Protein AF-A0A368G2D5-F1 (afdb_monomer_lite)

Secondary structure (DSSP, 8-state):
----S-SSPPEEEEEETTEEP-TTTSSSEEE--SSSTTPEEEES--GGG-EEEEEEEE-SS-EEEPPPEEE---TT---SEEEE---HHHHHTTTTT-

Structure (mmCIF, N/CA/C/O backbone):
data_AF-A0A368G2D5-F1
#
_entry.id   AF-A0A368G2D5-F1
#
loop_
_atom_site.group_PDB
_atom_site.id
_atom_site.type_symbol
_atom_site.label_atom_id
_atom_site.label_alt_id
_atom_site.label_comp_id
_atom_site.label_asym_id
_atom_site.label_entity_id
_atom_site.label_seq_id
_atom_site.pdbx_PDB_ins_code
_atom_site.Cartn_x
_atom_site.Cartn_y
_atom_site.Cartn_z
_atom_site.occupancy
_atom_site.B_iso_or_equiv
_atom_site.auth_seq_id
_atom_site.auth_comp_id
_atom_site.auth_asym_id
_atom_site.auth_atom_id
_atom_site.pdbx_PDB_model_num
ATOM 1 N N . MET A 1 1 ? 24.894 16.394 -14.086 1.00 38.00 1 MET A N 1
ATOM 2 C CA . MET A 1 1 ? 23.712 16.287 -13.202 1.00 38.00 1 MET A CA 1
ATOM 3 C C . MET A 1 1 ? 22.932 15.063 -13.633 1.00 38.00 1 MET A C 1
ATOM 5 O O . MET A 1 1 ? 22.469 15.055 -14.762 1.00 38.00 1 MET A O 1
ATOM 9 N N . ILE A 1 2 ? 22.816 14.036 -12.794 1.00 35.06 2 ILE A N 1
ATOM 10 C CA . ILE A 1 2 ? 21.894 12.925 -13.060 1.00 35.06 2 ILE A CA 1
ATOM 11 C C . ILE A 1 2 ? 21.002 12.813 -11.836 1.00 35.06 2 ILE A C 1
ATOM 13 O O . ILE A 1 2 ? 21.425 12.422 -10.753 1.00 35.06 2 ILE A O 1
ATOM 17 N N . HIS A 1 3 ? 19.769 13.255 -12.015 1.00 43.56 3 HIS A N 1
ATOM 18 C CA . HIS A 1 3 ? 18.713 13.127 -11.034 1.00 43.56 3 HIS A CA 1
ATOM 19 C C . HIS A 1 3 ? 18.164 11.711 -11.150 1.00 43.56 3 HIS A C 1
ATOM 21 O O . HIS A 1 3 ? 17.254 11.473 -11.937 1.00 43.56 3 HIS A O 1
ATOM 27 N N . VAL A 1 4 ? 18.722 10.752 -10.408 1.00 40.19 4 VAL A N 1
ATOM 28 C CA . VAL A 1 4 ? 18.160 9.392 -10.355 1.00 40.19 4 VAL A CA 1
ATOM 29 C C . VAL A 1 4 ? 16.923 9.413 -9.451 1.00 40.19 4 VAL A C 1
ATOM 31 O O . VAL A 1 4 ? 16.894 8.883 -8.344 1.00 40.19 4 VAL A O 1
ATOM 34 N N . ARG A 1 5 ? 15.871 10.090 -9.913 1.00 54.25 5 ARG A N 1
ATOM 35 C CA . ARG A 1 5 ? 14.500 9.772 -9.521 1.00 54.25 5 ARG A CA 1
ATOM 36 C C . ARG A 1 5 ? 14.031 8.784 -10.569 1.00 54.25 5 ARG A C 1
ATOM 38 O O . ARG A 1 5 ? 13.784 9.228 -11.680 1.00 54.25 5 ARG A O 1
ATOM 45 N N . GLY A 1 6 ? 13.998 7.493 -10.215 1.00 46.94 6 GLY A N 1
ATOM 46 C CA . GLY A 1 6 ? 13.700 6.368 -11.110 1.00 46.94 6 GLY A CA 1
ATOM 47 C C . GLY A 1 6 ? 12.854 6.780 -12.310 1.00 46.94 6 GLY A C 1
ATOM 48 O O . GLY A 1 6 ? 11.706 7.191 -12.141 1.00 46.94 6 GLY A O 1
ATOM 49 N N . ASP A 1 7 ? 13.478 6.752 -13.482 1.00 47.59 7 ASP A N 1
ATOM 50 C CA . ASP A 1 7 ? 12.865 7.077 -14.760 1.00 47.59 7 ASP A CA 1
ATOM 51 C C . ASP A 1 7 ? 12.562 5.744 -15.453 1.00 47.59 7 ASP A C 1
ATOM 53 O O . ASP A 1 7 ? 13.500 4.991 -15.726 1.00 47.59 7 ASP A O 1
ATOM 57 N N . PRO A 1 8 ? 11.286 5.371 -15.649 1.00 61.59 8 PRO A N 1
ATOM 58 C CA . PRO A 1 8 ? 10.067 6.140 -15.393 1.00 61.59 8 PRO A CA 1
ATOM 59 C C . PRO A 1 8 ? 9.605 6.108 -13.929 1.00 61.59 8 PRO A C 1
ATOM 61 O O . PRO A 1 8 ? 9.794 5.116 -13.216 1.00 61.59 8 PRO A O 1
ATOM 64 N N . ARG A 1 9 ? 8.921 7.189 -13.506 1.00 64.81 9 ARG A N 1
ATOM 65 C CA . ARG A 1 9 ? 8.357 7.322 -12.150 1.00 64.81 9 ARG A CA 1
ATOM 66 C C . ARG A 1 9 ? 7.513 6.089 -11.807 1.00 64.81 9 ARG A C 1
ATOM 68 O O . ARG A 1 9 ? 6.568 5.792 -12.545 1.00 64.81 9 ARG A O 1
ATOM 75 N N . PRO A 1 10 ? 7.798 5.392 -10.694 1.00 68.81 10 PRO A N 1
ATOM 76 C CA . PRO A 1 10 ? 7.056 4.196 -10.346 1.00 68.81 10 PRO A CA 1
ATOM 77 C C . PRO A 1 10 ? 5.615 4.544 -9.976 1.00 68.81 10 PRO A C 1
ATOM 79 O O . PRO A 1 10 ? 5.343 5.527 -9.281 1.00 68.81 10 PRO A O 1
ATOM 82 N N . LYS A 1 11 ? 4.686 3.698 -10.410 1.00 78.06 11 LYS A N 1
ATOM 83 C CA . LYS A 1 11 ? 3.327 3.667 -9.876 1.00 78.06 11 LYS A CA 1
ATOM 84 C C . LYS A 1 11 ? 3.368 2.949 -8.531 1.00 78.06 11 LYS A C 1
ATOM 86 O O . LYS A 1 11 ? 3.937 1.863 -8.439 1.00 78.06 11 LYS A O 1
ATOM 91 N N . VAL A 1 12 ? 2.771 3.561 -7.514 1.00 82.38 12 VAL A N 1
ATOM 92 C CA . VAL A 1 12 ? 2.662 2.992 -6.167 1.00 82.38 12 VAL A CA 1
ATOM 93 C C . VAL A 1 12 ? 1.258 2.440 -5.981 1.00 82.38 12 VAL A C 1
ATOM 95 O O . VAL A 1 12 ? 0.279 3.142 -6.237 1.00 82.38 12 VAL A O 1
ATOM 98 N N . LEU A 1 13 ? 1.172 1.191 -5.539 1.00 87.62 13 LEU A N 1
ATOM 99 C CA . LEU A 1 13 ? -0.056 0.533 -5.115 1.00 87.62 13 LEU A CA 1
ATOM 100 C C . LEU A 1 13 ? 0.106 0.089 -3.663 1.00 87.62 13 LEU A C 1
ATOM 102 O O . LEU A 1 13 ? 1.216 -0.204 -3.228 1.00 87.62 13 LEU A O 1
ATOM 106 N N . TRP A 1 14 ? -0.994 0.023 -2.925 1.00 90.44 14 TRP A N 1
ATOM 107 C CA . TRP A 1 14 ? -1.002 -0.495 -1.563 1.00 90.44 14 TRP A CA 1
ATOM 108 C C . TRP A 1 14 ? -1.843 -1.760 -1.489 1.00 90.44 14 TRP A C 1
ATOM 110 O O . TRP A 1 14 ? -2.908 -1.839 -2.102 1.00 90.44 14 TRP A O 1
ATOM 120 N N . LEU A 1 15 ? -1.347 -2.738 -0.743 1.00 92.62 15 LEU A N 1
ATOM 121 C CA . LEU A 1 15 ? -2.033 -3.980 -0.423 1.00 92.62 15 LEU A CA 1
ATOM 122 C C . LEU A 1 15 ? -2.341 -3.993 1.075 1.00 92.62 15 LEU A C 1
ATOM 124 O O . LEU A 1 15 ? -1.457 -3.662 1.865 1.00 92.62 15 LEU A O 1
ATOM 128 N N . ARG A 1 16 ? -3.551 -4.411 1.453 1.00 93.44 16 ARG A N 1
ATOM 129 C CA . ARG A 1 16 ? -3.919 -4.818 2.815 1.00 93.44 16 ARG A CA 1
ATOM 130 C C . ARG A 1 16 ? -4.188 -6.313 2.793 1.00 93.44 16 ARG A C 1
ATOM 132 O O . ARG A 1 16 ? -5.048 -6.762 2.044 1.00 93.44 16 ARG A O 1
ATOM 139 N N . ASP A 1 17 ? -3.420 -7.078 3.558 1.00 94.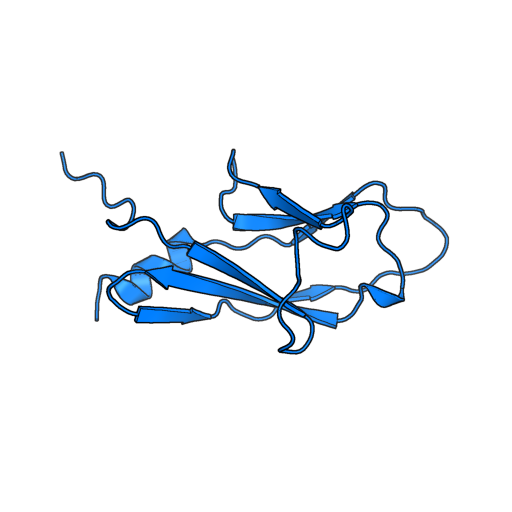12 17 ASP A N 1
ATOM 140 C CA . ASP A 1 17 ? -3.519 -8.540 3.625 1.00 94.12 17 ASP A CA 1
ATOM 141 C C . ASP A 1 17 ? -3.500 -9.192 2.234 1.00 94.12 17 ASP A C 1
ATOM 143 O O . ASP A 1 17 ? -4.272 -10.093 1.927 1.00 94.12 17 ASP A O 1
ATOM 147 N N . LEU A 1 18 ? -2.587 -8.705 1.381 1.00 92.75 18 LEU A N 1
ATOM 148 C CA . LEU A 1 18 ? -2.401 -9.109 -0.023 1.00 92.75 18 LEU A CA 1
ATOM 149 C C . LEU A 1 18 ? -3.524 -8.681 -0.985 1.00 92.75 18 LEU A C 1
ATOM 151 O O . LEU A 1 18 ? -3.428 -8.946 -2.184 1.00 92.75 18 LEU A O 1
ATOM 155 N N . ILE A 1 19 ? -4.543 -7.968 -0.505 1.00 92.62 19 ILE A N 1
ATOM 156 C CA . ILE A 1 19 ? -5.644 -7.447 -1.316 1.00 92.62 19 ILE A CA 1
ATOM 157 C C . ILE A 1 19 ? -5.355 -5.987 -1.697 1.00 92.62 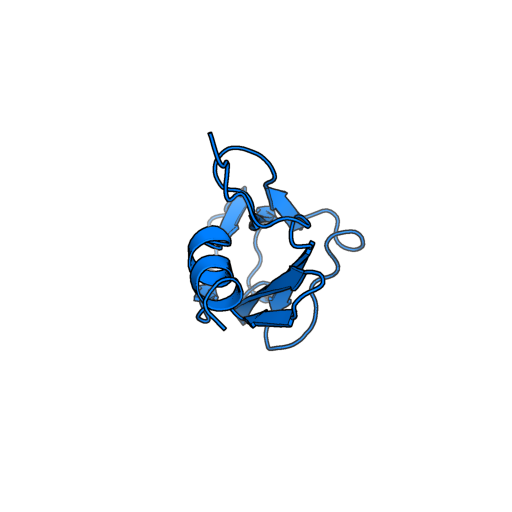19 ILE A C 1
ATOM 159 O O . ILE A 1 19 ? -5.063 -5.176 -0.815 1.00 92.62 19 ILE A O 1
ATOM 163 N N . PRO A 1 20 ? -5.432 -5.612 -2.988 1.00 91.50 20 PRO A N 1
ATOM 164 C CA . PRO A 1 20 ? -5.256 -4.228 -3.409 1.00 91.50 20 PRO A CA 1
ATOM 165 C C . PRO A 1 20 ? -6.268 -3.286 -2.762 1.00 91.50 20 PRO A C 1
ATOM 167 O O . PRO A 1 20 ? -7.473 -3.524 -2.804 1.00 91.50 20 PRO A O 1
ATOM 170 N N . ILE A 1 21 ? -5.766 -2.186 -2.209 1.00 90.25 21 ILE A N 1
ATOM 171 C CA . ILE A 1 21 ? -6.599 -1.109 -1.684 1.00 90.25 21 ILE A CA 1
ATOM 172 C C . ILE A 1 21 ? -7.034 -0.232 -2.852 1.00 90.25 21 ILE A C 1
ATOM 174 O O . ILE A 1 21 ? -6.204 0.404 -3.511 1.00 90.25 21 ILE A O 1
ATOM 178 N N . ASP A 1 22 ? -8.340 -0.158 -3.086 1.00 88.00 22 ASP A N 1
ATOM 179 C CA . ASP A 1 22 ? -8.893 0.807 -4.025 1.00 88.00 22 ASP A CA 1
ATOM 180 C C . ASP A 1 22 ? -8.999 2.187 -3.364 1.00 88.00 22 ASP A C 1
ATOM 182 O O . ASP A 1 22 ? -9.974 2.542 -2.700 1.00 88.00 22 ASP A O 1
ATOM 186 N N . ILE A 1 23 ? -7.957 2.987 -3.577 1.00 84.12 23 ILE A N 1
ATOM 187 C CA . ILE A 1 23 ? -7.856 4.360 -3.074 1.00 84.12 23 ILE A CA 1
ATOM 188 C C . ILE A 1 23 ? -8.979 5.253 -3.640 1.00 84.12 23 ILE A C 1
ATOM 190 O O . ILE A 1 23 ? -9.331 6.255 -3.022 1.00 84.12 23 ILE A O 1
ATOM 194 N N . ARG A 1 24 ? -9.557 4.918 -4.805 1.00 79.69 24 ARG A N 1
ATOM 195 C CA . ARG A 1 24 ? -10.611 5.723 -5.444 1.00 79.69 24 ARG A CA 1
ATOM 196 C C . ARG A 1 24 ? -12.007 5.367 -4.951 1.00 79.69 24 ARG A C 1
ATOM 198 O O . ARG A 1 24 ? -12.870 6.238 -4.965 1.00 79.69 24 ARG A O 1
ATOM 205 N N . ALA A 1 25 ? -12.226 4.122 -4.539 1.00 77.62 25 ALA A N 1
ATOM 206 C CA . ALA A 1 25 ? -13.543 3.654 -4.121 1.00 77.62 25 ALA A CA 1
ATOM 207 C C . ALA A 1 25 ? -13.939 4.144 -2.721 1.00 77.62 25 ALA A C 1
ATOM 209 O O . ALA A 1 25 ? -15.096 4.490 -2.502 1.00 77.62 25 ALA A O 1
ATOM 210 N N . GLU A 1 26 ? -12.998 4.183 -1.771 1.00 72.75 26 GLU A N 1
ATOM 211 C CA . GLU A 1 26 ? -13.356 4.336 -0.353 1.00 72.75 26 GLU A CA 1
ATOM 212 C C . GLU A 1 26 ? -13.305 5.767 0.202 1.00 72.75 26 GLU A C 1
ATOM 214 O O . GLU A 1 26 ? -13.761 5.982 1.324 1.00 72.75 26 GLU A O 1
ATOM 219 N N . GLY A 1 27 ? -12.779 6.754 -0.536 1.00 81.69 27 GLY A N 1
ATOM 220 C CA . GLY A 1 27 ? -12.753 8.188 -0.170 1.00 81.69 27 GLY A CA 1
ATOM 221 C C . GLY A 1 27 ? -11.937 8.567 1.082 1.00 81.69 27 GLY A C 1
ATOM 222 O O . GLY A 1 27 ? -11.464 9.695 1.192 1.00 81.69 27 GLY A O 1
ATOM 223 N N . ARG A 1 28 ? -11.730 7.625 2.009 1.00 88.69 28 ARG A N 1
ATOM 224 C CA . ARG A 1 28 ? -10.938 7.743 3.241 1.00 88.69 28 ARG A CA 1
ATOM 225 C C . ARG A 1 28 ? -9.455 7.466 3.015 1.00 88.69 28 ARG A C 1
ATOM 227 O O . ARG A 1 28 ? -8.626 7.874 3.827 1.00 88.69 28 ARG A O 1
ATOM 234 N N . TYR A 1 29 ? -9.122 6.754 1.942 1.00 89.62 29 TYR A N 1
ATOM 235 C CA . TYR A 1 29 ? -7.750 6.437 1.575 1.00 89.62 29 TYR A CA 1
ATOM 236 C C . TYR A 1 29 ? -7.194 7.485 0.614 1.00 89.62 29 TYR A C 1
ATOM 238 O O . TYR A 1 29 ? -7.860 7.900 -0.331 1.00 89.62 29 TYR A O 1
ATOM 246 N N . SER A 1 30 ? -5.947 7.896 0.819 1.00 87.56 30 SER A N 1
ATOM 247 C CA . SER A 1 30 ? -5.206 8.709 -0.151 1.00 87.56 30 SER A CA 1
ATOM 248 C C . SER A 1 30 ? -3.720 8.380 -0.102 1.00 87.56 30 SER A C 1
ATOM 250 O O . SER A 1 30 ? -3.223 7.884 0.903 1.00 87.56 30 SER A O 1
ATOM 252 N N . VAL A 1 31 ? -2.992 8.626 -1.191 1.00 85.06 31 VAL A N 1
ATOM 253 C CA . VAL A 1 31 ? -1.536 8.439 -1.223 1.00 85.06 31 VAL A CA 1
ATOM 254 C C . VAL A 1 31 ? -0.870 9.797 -1.328 1.00 85.06 31 VAL A C 1
ATOM 256 O O . VAL A 1 31 ? -1.150 10.556 -2.257 1.00 85.06 31 VAL A O 1
ATOM 259 N N . SER A 1 32 ? 0.019 10.099 -0.384 1.00 77.38 32 SER A N 1
ATOM 260 C CA . SER A 1 32 ? 0.751 11.358 -0.400 1.00 77.38 32 SER A CA 1
ATOM 261 C C . SER A 1 32 ? 1.719 11.402 -1.578 1.00 77.38 32 SER A C 1
ATOM 263 O O . SER A 1 32 ? 2.525 10.493 -1.797 1.00 77.38 32 SER A O 1
ATOM 265 N N . THR A 1 33 ? 1.656 12.500 -2.326 1.00 66.62 33 THR A N 1
ATOM 266 C CA . THR A 1 33 ? 2.568 12.823 -3.429 1.00 66.62 33 THR A CA 1
ATOM 267 C C . THR A 1 33 ? 3.586 13.900 -3.043 1.00 66.62 33 THR A C 1
ATOM 269 O O . THR A 1 33 ? 4.497 14.183 -3.822 1.00 66.62 33 THR A O 1
ATOM 272 N N . MET A 1 34 ? 3.463 14.481 -1.843 1.00 53.38 34 MET A N 1
ATOM 273 C CA . MET A 1 34 ? 4.257 15.616 -1.364 1.00 53.38 34 MET A CA 1
ATOM 274 C C . MET A 1 34 ? 4.933 15.299 -0.020 1.00 53.38 34 MET A C 1
ATOM 276 O O . MET A 1 34 ? 4.348 14.659 0.852 1.00 53.38 34 MET A O 1
ATOM 280 N N . GLY A 1 35 ? 6.187 15.732 0.152 1.00 61.62 35 GLY A N 1
ATOM 281 C CA . GLY A 1 35 ? 7.000 15.452 1.346 1.00 61.62 35 GLY A CA 1
ATOM 282 C C . GLY A 1 35 ? 7.519 14.011 1.389 1.00 61.62 35 GLY A C 1
ATOM 283 O O . GLY A 1 35 ? 8.685 13.778 1.087 1.00 61.62 35 GLY A O 1
ATOM 284 N N . ASN A 1 36 ? 6.634 13.055 1.689 1.00 62.31 36 ASN A N 1
ATOM 285 C CA . ASN A 1 36 ? 6.913 11.613 1.712 1.00 62.31 36 ASN A CA 1
ATOM 286 C C . ASN A 1 36 ? 6.146 10.906 0.579 1.00 62.31 36 ASN A C 1
ATOM 288 O O . ASN A 1 36 ? 5.053 10.378 0.815 1.00 62.31 36 ASN A O 1
ATOM 292 N N . PRO A 1 37 ? 6.668 10.923 -0.663 1.00 67.31 37 PRO A N 1
ATOM 293 C CA . PRO A 1 37 ? 5.985 10.324 -1.803 1.00 67.31 37 PRO A CA 1
ATOM 294 C C . PRO A 1 37 ? 5.773 8.820 -1.586 1.00 67.31 37 PRO A C 1
ATOM 296 O O . PRO A 1 37 ? 6.735 8.073 -1.407 1.00 67.31 37 PRO A O 1
ATOM 299 N N . GLY A 1 38 ? 4.512 8.384 -1.628 1.00 75.75 38 GLY A N 1
ATOM 300 C CA . GLY A 1 38 ? 4.113 6.979 -1.504 1.00 75.75 38 GLY A CA 1
ATOM 301 C C . GLY A 1 38 ? 3.488 6.581 -0.165 1.00 75.75 38 GLY A C 1
ATOM 302 O O . GLY A 1 38 ? 3.051 5.440 -0.047 1.00 75.75 38 GLY A O 1
ATOM 303 N N . ALA A 1 39 ? 3.395 7.478 0.823 1.00 83.75 39 ALA A N 1
ATOM 304 C CA . ALA A 1 39 ? 2.713 7.181 2.087 1.00 83.75 39 ALA A CA 1
ATOM 305 C C . ALA A 1 39 ? 1.196 6.999 1.892 1.00 83.75 39 ALA A C 1
ATOM 307 O O . ALA A 1 39 ? 0.562 7.854 1.272 1.00 83.75 39 ALA A O 1
ATOM 308 N N . LEU A 1 40 ? 0.616 5.926 2.438 1.00 88.00 40 LEU A N 1
ATOM 309 C CA . LEU A 1 40 ? -0.835 5.721 2.483 1.00 88.00 40 LEU A CA 1
ATOM 310 C C . LEU A 1 40 ? -1.409 6.446 3.692 1.00 88.00 40 LEU A C 1
ATOM 312 O O . LEU A 1 40 ? -1.017 6.181 4.824 1.00 88.00 40 LEU A O 1
ATOM 316 N N . MET A 1 41 ? -2.360 7.331 3.456 1.00 88.62 41 MET A N 1
ATOM 317 C CA . MET A 1 41 ? -3.158 7.968 4.486 1.00 88.62 41 MET A CA 1
ATOM 318 C C . MET A 1 41 ? -4.527 7.314 4.583 1.00 88.62 41 MET A C 1
ATOM 320 O O . MET A 1 41 ? -5.200 7.133 3.569 1.00 88.62 41 MET A O 1
ATOM 324 N N . ILE A 1 42 ? -4.938 7.017 5.813 1.00 89.69 42 ILE A N 1
ATOM 325 C CA . ILE A 1 42 ? -6.245 6.472 6.169 1.00 89.69 42 ILE A CA 1
ATOM 326 C C . ILE A 1 42 ? -6.933 7.486 7.081 1.00 89.69 42 ILE A C 1
ATOM 328 O O . ILE A 1 42 ? -6.488 7.716 8.206 1.00 89.69 42 ILE A O 1
ATOM 332 N N . GLN A 1 43 ? -7.997 8.116 6.594 1.00 88.06 43 GLN A N 1
ATOM 333 C CA . GLN A 1 43 ? -8.834 9.015 7.385 1.00 88.06 43 GLN A CA 1
ATOM 334 C C . GLN A 1 43 ? -9.870 8.226 8.182 1.00 88.06 43 GLN A C 1
ATOM 336 O O . GLN A 1 43 ? -10.433 7.251 7.679 1.00 88.06 43 GLN A O 1
ATOM 341 N N . GLN A 1 44 ? -10.153 8.680 9.407 1.00 86.06 44 GLN A N 1
ATOM 342 C CA . GLN A 1 44 ? -11.118 8.034 10.307 1.00 86.06 44 GLN A CA 1
ATOM 343 C C . GLN A 1 44 ? -10.869 6.521 10.411 1.00 86.06 44 GLN A C 1
ATOM 345 O O . GLN A 1 44 ? -11.735 5.720 10.049 1.00 86.06 44 GLN A O 1
ATOM 350 N N . ALA A 1 45 ? -9.660 6.146 10.837 1.00 86.06 45 ALA A N 1
ATOM 351 C CA . ALA A 1 45 ? -9.253 4.747 10.916 1.00 86.06 45 ALA A CA 1
ATOM 352 C C . ALA A 1 45 ? -10.183 3.951 11.849 1.00 86.06 45 ALA A C 1
ATOM 354 O O . ALA A 1 45 ? -10.526 4.408 12.943 1.00 86.06 45 ALA A O 1
ATOM 355 N N . ARG A 1 46 ? -10.593 2.767 11.395 1.00 87.44 46 ARG A N 1
ATOM 356 C CA . ARG A 1 46 ? -11.523 1.849 12.068 1.00 87.44 46 ARG A CA 1
ATOM 357 C C . ARG A 1 46 ? -10.807 0.557 12.443 1.00 87.44 46 ARG A C 1
ATOM 359 O O . ARG A 1 46 ? -9.739 0.262 11.917 1.00 87.44 46 ARG A O 1
ATOM 366 N N . GLU A 1 47 ? -11.411 -0.240 13.317 1.00 87.88 47 GLU A N 1
ATOM 367 C CA . GLU A 1 47 ? -10.866 -1.556 13.681 1.00 87.88 47 GLU A CA 1
ATOM 368 C C . GLU A 1 47 ? -10.741 -2.494 12.468 1.00 87.88 47 GLU A C 1
ATOM 370 O O . GLU A 1 47 ? -9.777 -3.253 12.385 1.00 87.88 47 GLU A O 1
ATOM 375 N N . ASP A 1 48 ? -11.630 -2.356 11.481 1.00 88.12 48 ASP A N 1
ATOM 376 C CA . ASP A 1 48 ? -11.585 -3.096 10.210 1.00 88.12 48 ASP A CA 1
ATOM 377 C C . ASP A 1 48 ? -10.462 -2.628 9.267 1.00 88.12 48 ASP A C 1
ATOM 379 O O . ASP A 1 48 ? -10.148 -3.298 8.285 1.00 88.12 48 ASP A O 1
ATOM 383 N N . ASP A 1 49 ? -9.842 -1.472 9.540 1.00 89.50 49 ASP A N 1
ATOM 384 C CA . ASP A 1 49 ? -8.660 -1.028 8.800 1.00 89.50 49 ASP A CA 1
ATOM 385 C C . ASP A 1 49 ? -7.383 -1.728 9.294 1.00 89.50 49 ASP A C 1
ATOM 387 O O . ASP A 1 49 ? -6.324 -1.557 8.691 1.00 89.50 49 ASP A O 1
ATOM 391 N N . GLN A 1 50 ? -7.437 -2.513 10.371 1.00 91.25 50 GLN A N 1
ATOM 392 C CA . GLN A 1 50 ? -6.289 -3.294 10.827 1.00 91.25 50 GLN A CA 1
ATOM 393 C C . GLN A 1 50 ? -5.870 -4.335 9.789 1.00 91.25 50 GLN A C 1
ATOM 395 O O . GLN A 1 50 ? -6.681 -4.828 9.012 1.00 91.25 50 GLN A O 1
ATOM 400 N N . GLY A 1 51 ? -4.583 -4.670 9.787 1.00 92.88 51 GLY A N 1
ATOM 401 C CA . GLY A 1 51 ? -4.047 -5.674 8.874 1.00 92.88 51 GLY A CA 1
ATOM 402 C C . GLY A 1 51 ? -2.589 -5.440 8.519 1.00 92.88 51 GLY A C 1
ATOM 403 O O . GLY A 1 51 ? -1.924 -4.531 9.039 1.00 92.88 51 GLY A O 1
ATOM 404 N N . LYS A 1 52 ? -2.081 -6.283 7.624 1.00 94.19 52 LYS A N 1
ATOM 405 C CA . LYS A 1 52 ? -0.724 -6.199 7.087 1.00 94.19 52 LYS A CA 1
ATOM 406 C C . LYS A 1 52 ? -0.715 -5.373 5.806 1.00 94.19 52 LYS A C 1
ATOM 408 O O . LYS A 1 52 ? -1.271 -5.783 4.791 1.00 94.19 52 LYS A O 1
ATOM 413 N N . TYR A 1 53 ? -0.028 -4.239 5.835 1.00 92.44 53 TYR A N 1
ATOM 414 C CA . TYR A 1 53 ? 0.091 -3.324 4.711 1.00 92.44 53 TYR A CA 1
ATOM 415 C C . TYR A 1 53 ? 1.432 -3.468 4.003 1.00 92.44 53 TYR A C 1
ATOM 417 O O . TYR A 1 53 ? 2.494 -3.470 4.633 1.00 92.44 53 TYR A O 1
ATOM 425 N N . GLU A 1 54 ? 1.380 -3.541 2.678 1.00 90.81 54 GLU A N 1
ATOM 426 C CA . GLU A 1 54 ? 2.551 -3.596 1.806 1.00 90.81 54 GLU A CA 1
ATOM 427 C C . GLU A 1 54 ? 2.396 -2.586 0.671 1.00 90.81 54 GLU A C 1
ATOM 429 O O . GLU A 1 54 ? 1.335 -2.446 0.065 1.00 90.81 54 GLU A O 1
ATOM 434 N N . CYS A 1 55 ? 3.478 -1.878 0.378 1.00 88.00 55 CYS A N 1
ATOM 435 C CA . CYS A 1 55 ? 3.568 -0.936 -0.722 1.00 88.00 55 CYS A CA 1
ATOM 436 C C . CYS A 1 55 ? 4.249 -1.625 -1.903 1.00 88.00 55 CYS A C 1
ATOM 438 O O . CYS A 1 55 ? 5.325 -2.206 -1.760 1.00 88.00 55 CYS A O 1
ATOM 440 N N . VAL A 1 56 ? 3.629 -1.549 -3.072 1.00 86.69 56 VAL A N 1
ATOM 441 C CA . VAL A 1 56 ? 4.122 -2.134 -4.315 1.00 86.69 56 VAL A CA 1
ATOM 442 C C . VAL A 1 56 ? 4.500 -1.006 -5.257 1.00 86.69 56 VAL A C 1
ATOM 444 O O . VAL A 1 56 ? 3.651 -0.212 -5.665 1.00 86.69 56 VAL A O 1
ATOM 447 N N . ALA A 1 57 ? 5.779 -0.937 -5.611 1.00 81.44 57 ALA A N 1
ATOM 448 C CA . ALA A 1 57 ? 6.286 -0.001 -6.601 1.00 81.44 57 ALA A CA 1
ATOM 449 C C . ALA A 1 57 ? 6.480 -0.729 -7.934 1.00 81.44 57 ALA A C 1
ATOM 451 O O . ALA A 1 57 ? 7.159 -1.756 -7.994 1.00 81.44 57 ALA A O 1
ATOM 452 N N . ARG A 1 58 ? 5.892 -0.193 -9.007 1.00 77.88 58 ARG A N 1
ATOM 453 C CA . ARG A 1 58 ? 6.022 -0.722 -10.370 1.00 77.88 58 ARG A CA 1
ATOM 454 C C . ARG A 1 58 ? 6.519 0.347 -11.331 1.00 77.88 58 ARG A C 1
ATOM 456 O O . ARG A 1 58 ? 5.884 1.393 -11.462 1.00 77.88 58 ARG A O 1
ATOM 463 N N . ASN A 1 59 ? 7.581 0.052 -12.068 1.00 73.19 59 ASN A N 1
ATOM 464 C CA . ASN A 1 59 ? 8.037 0.840 -13.216 1.00 73.19 59 ASN A CA 1
ATOM 465 C C . ASN A 1 59 ? 8.159 -0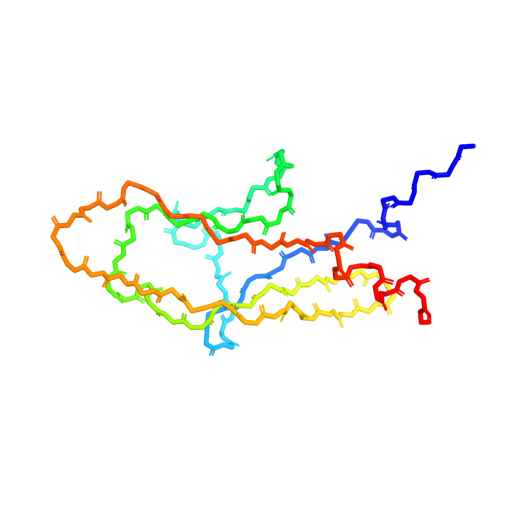.061 -14.465 1.00 73.19 59 ASN A C 1
ATOM 467 O O . ASN A 1 59 ? 7.631 -1.173 -14.482 1.00 73.19 59 ASN A O 1
ATOM 471 N N . SER A 1 60 ? 8.801 0.424 -15.532 1.00 74.75 60 SER A N 1
ATOM 472 C CA . SER A 1 60 ? 9.043 -0.361 -16.755 1.00 74.75 60 SER A CA 1
ATOM 473 C C . SER A 1 60 ? 10.046 -1.503 -16.571 1.00 74.75 60 SER A C 1
ATOM 475 O O . SER A 1 60 ? 10.057 -2.415 -17.388 1.00 74.75 60 SER A O 1
ATOM 477 N N . PHE A 1 61 ? 10.873 -1.458 -15.524 1.00 72.25 61 PHE A N 1
ATOM 478 C CA . PHE A 1 61 ? 11.923 -2.442 -15.254 1.00 72.25 61 PHE A CA 1
ATOM 479 C C . PHE A 1 61 ? 11.445 -3.587 -14.360 1.00 72.25 61 PHE A C 1
ATOM 481 O O . PHE A 1 61 ? 12.006 -4.676 -14.406 1.00 72.25 61 PHE A O 1
ATOM 488 N N . GLY A 1 62 ? 10.391 -3.379 -13.567 1.00 75.44 62 GLY A N 1
ATOM 489 C CA . GLY A 1 62 ? 9.848 -4.443 -12.735 1.00 75.44 62 GLY A CA 1
ATOM 490 C C . GLY A 1 62 ? 8.869 -3.981 -11.666 1.00 75.44 62 GLY A C 1
ATOM 491 O O . GLY A 1 62 ? 8.314 -2.878 -11.705 1.00 75.44 62 GLY A O 1
ATOM 492 N N . VAL A 1 63 ? 8.646 -4.883 -10.711 1.00 81.06 63 VAL A N 1
ATOM 493 C CA . VAL A 1 63 ? 7.739 -4.722 -9.573 1.00 81.06 63 VAL A CA 1
ATOM 494 C C . VAL A 1 63 ? 8.472 -5.147 -8.307 1.00 81.06 63 VAL A C 1
ATOM 496 O O . VAL A 1 63 ? 9.057 -6.228 -8.278 1.00 81.06 63 VAL A O 1
ATOM 499 N N . VAL A 1 64 ? 8.425 -4.325 -7.259 1.00 80.25 64 VAL A N 1
ATOM 500 C CA . VAL A 1 64 ? 9.016 -4.652 -5.952 1.00 80.25 64 VAL A CA 1
ATOM 501 C C . VAL A 1 64 ? 8.046 -4.307 -4.829 1.00 80.25 64 VAL A C 1
ATOM 503 O O . VAL A 1 64 ? 7.318 -3.316 -4.893 1.00 80.25 64 VAL A O 1
ATOM 506 N N . HIS A 1 65 ? 8.057 -5.143 -3.792 1.00 85.50 65 HIS A N 1
ATOM 507 C CA . HIS A 1 65 ? 7.262 -4.995 -2.578 1.00 85.50 65 HIS A CA 1
ATOM 508 C C . HIS A 1 65 ? 8.113 -4.407 -1.446 1.00 85.50 65 HIS A C 1
ATOM 510 O O . HIS A 1 65 ? 9.288 -4.749 -1.281 1.00 85.50 65 HIS A O 1
ATOM 516 N N . SER A 1 66 ? 7.517 -3.531 -0.643 1.00 84.19 66 SER A N 1
ATOM 517 C CA . SER A 1 66 ? 8.111 -3.057 0.603 1.00 84.19 66 SER A CA 1
ATOM 518 C C . SER A 1 66 ? 8.153 -4.166 1.653 1.00 84.19 66 SER A C 1
ATOM 520 O O . SER A 1 66 ? 7.498 -5.200 1.536 1.00 84.19 66 SER A O 1
ATOM 522 N N . LYS A 1 67 ? 8.860 -3.908 2.758 1.00 85.38 67 LYS A N 1
ATOM 523 C CA . LYS A 1 67 ? 8.600 -4.654 3.994 1.00 85.38 67 LYS A CA 1
ATOM 524 C C . LYS A 1 67 ? 7.145 -4.439 4.420 1.00 85.38 67 LYS A C 1
ATOM 526 O O . LYS A 1 67 ? 6.602 -3.350 4.222 1.00 85.38 67 LYS A O 1
ATOM 531 N N . ALA A 1 68 ? 6.559 -5.466 5.020 1.00 88.25 68 ALA A N 1
ATOM 532 C CA . ALA A 1 68 ? 5.233 -5.393 5.605 1.00 88.25 68 ALA A CA 1
ATOM 533 C C . ALA A 1 68 ? 5.214 -4.498 6.853 1.00 88.25 68 ALA A C 1
ATOM 535 O O . ALA A 1 68 ? 6.119 -4.574 7.689 1.00 88.25 68 ALA A O 1
ATOM 536 N N . ALA A 1 69 ? 4.160 -3.698 6.995 1.00 88.81 69 ALA A N 1
ATOM 537 C CA . ALA A 1 69 ? 3.845 -2.937 8.199 1.00 88.81 69 ALA A CA 1
ATOM 538 C C . ALA A 1 69 ? 2.486 -3.389 8.745 1.00 88.81 69 ALA A C 1
ATOM 540 O O . ALA A 1 69 ? 1.523 -3.481 7.991 1.00 88.81 69 ALA A O 1
ATOM 541 N N . HIS A 1 70 ? 2.387 -3.665 10.044 1.00 90.19 70 HIS A N 1
ATOM 542 C CA . HIS A 1 70 ? 1.107 -4.006 10.667 1.00 90.19 70 HIS A CA 1
ATOM 543 C C . HIS A 1 70 ? 0.454 -2.760 11.255 1.00 90.19 70 HIS A C 1
ATOM 545 O O . HIS A 1 70 ? 1.065 -2.070 12.074 1.00 90.19 70 HIS A O 1
ATOM 551 N N . LEU A 1 71 ? -0.789 -2.497 10.854 1.00 89.56 71 LEU A N 1
ATOM 552 C CA . LEU A 1 71 ? -1.625 -1.475 11.470 1.00 89.56 71 LEU A CA 1
ATOM 553 C C . LEU A 1 71 ? -2.507 -2.12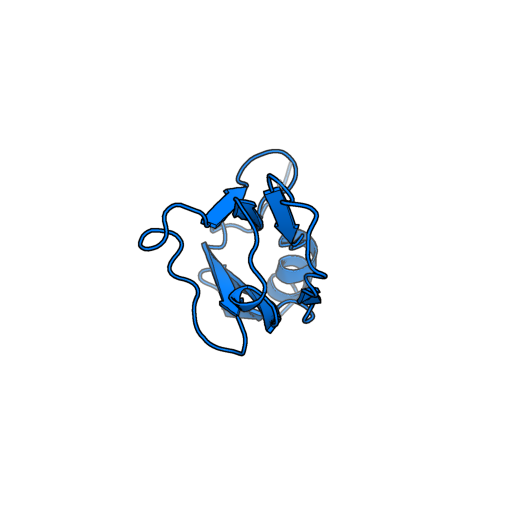3 12.539 1.00 89.56 71 LEU A C 1
ATOM 555 O O . LEU A 1 71 ? -3.280 -3.031 12.242 1.00 89.56 71 LEU A O 1
ATOM 559 N N . TYR A 1 72 ? -2.403 -1.612 13.764 1.00 88.06 72 TYR A N 1
ATOM 560 C CA . TYR A 1 72 ? -3.272 -1.957 14.885 1.00 88.06 72 TYR A CA 1
ATOM 561 C C . TYR A 1 72 ? -4.036 -0.709 15.325 1.00 88.06 72 TYR A C 1
ATOM 563 O O . TYR A 1 72 ? -3.434 0.342 15.552 1.00 88.06 72 TYR A O 1
ATOM 571 N N . VAL A 1 73 ? -5.352 -0.829 15.465 1.00 85.56 73 VAL A N 1
ATOM 572 C CA . VAL A 1 73 ? -6.268 0.246 15.852 1.00 85.56 73 VAL A CA 1
ATOM 573 C C . VAL A 1 73 ? -6.910 -0.181 17.167 1.00 85.56 73 VAL A C 1
ATOM 575 O O . VAL A 1 73 ? -7.636 -1.166 17.213 1.00 85.56 73 VAL A O 1
ATOM 578 N N . LYS A 1 74 ? -6.602 0.527 18.259 1.00 79.75 74 LYS A N 1
ATOM 579 C CA . LYS A 1 74 ? -7.208 0.287 19.579 1.00 79.75 74 LYS A CA 1
ATOM 580 C C . LYS A 1 74 ? -8.339 1.291 19.821 1.00 79.75 74 LYS A C 1
ATOM 582 O O . LYS A 1 74 ? -8.163 2.478 19.551 1.00 79.75 74 LYS A O 1
ATOM 587 N N . GLY A 1 75 ? -9.475 0.803 20.318 1.00 68.88 75 GLY A N 1
ATOM 588 C CA . GLY A 1 75 ? -10.740 1.535 20.394 1.00 68.88 75 GLY A CA 1
ATOM 589 C C . GLY A 1 75 ? -10.763 2.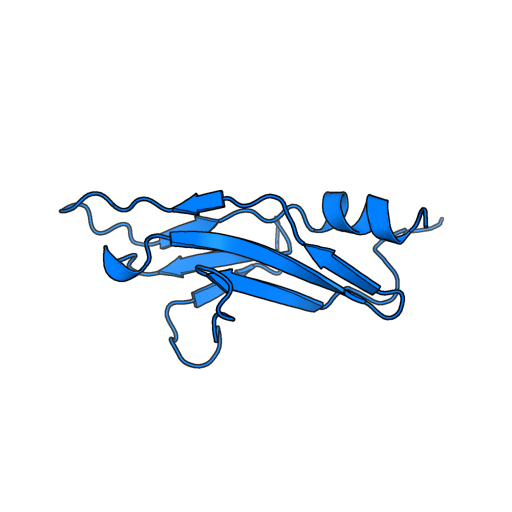835 21.219 1.00 68.88 75 GLY A C 1
ATOM 590 O O . GLY A 1 75 ? -9.997 3.034 22.160 1.00 68.88 75 GLY A O 1
ATOM 591 N N . ALA A 1 76 ? -11.742 3.671 20.846 1.00 50.03 76 ALA A N 1
ATOM 592 C CA . ALA A 1 76 ? -12.280 4.897 21.462 1.00 50.03 76 ALA A CA 1
ATOM 593 C C . ALA A 1 76 ? -11.560 6.246 21.268 1.00 50.03 76 ALA A C 1
ATOM 595 O O . ALA A 1 76 ? -12.166 7.276 21.563 1.00 50.03 76 ALA A O 1
ATOM 596 N N . ALA A 1 77 ? -10.360 6.304 20.690 1.00 54.69 77 ALA A N 1
ATOM 597 C CA . ALA A 1 77 ? -9.841 7.565 20.155 1.00 54.69 77 ALA A CA 1
ATOM 598 C C . ALA A 1 77 ? -10.028 7.559 18.637 1.00 54.69 77 ALA A C 1
ATOM 600 O O . ALA A 1 77 ? -9.354 6.819 17.924 1.00 54.69 77 ALA A O 1
ATOM 601 N N . GLN A 1 78 ? -10.972 8.355 18.134 1.00 54.66 78 GLN A N 1
ATOM 602 C CA . GLN A 1 78 ? -11.154 8.547 16.699 1.00 54.66 78 GLN A CA 1
ATOM 603 C C . GLN A 1 78 ? -9.910 9.255 16.150 1.00 54.66 78 GLN A C 1
ATOM 605 O O . GLN A 1 78 ? -9.820 10.480 16.169 1.00 54.66 78 GLN A O 1
ATOM 610 N N . PHE A 1 79 ? -8.907 8.490 15.715 1.00 58.38 79 PHE A N 1
ATOM 611 C CA . PHE A 1 79 ? -7.743 9.062 15.054 1.00 58.38 79 PHE A CA 1
ATOM 612 C C . PHE A 1 79 ? -8.215 9.676 13.737 1.00 58.38 79 PHE A C 1
ATOM 614 O O . PHE A 1 79 ? -8.678 8.975 12.833 1.00 58.38 79 PHE A O 1
ATOM 621 N N . SER A 1 80 ? -8.122 11.003 13.645 1.00 62.78 80 SER A N 1
ATOM 622 C CA . SER A 1 80 ? -8.598 11.764 12.488 1.00 62.78 80 SER A CA 1
ATOM 623 C C . SER A 1 80 ? -7.913 11.308 11.196 1.00 62.78 80 SER A C 1
ATOM 625 O O . SER A 1 80 ? -8.557 11.241 10.149 1.00 62.78 80 SER A O 1
ATOM 627 N N . ALA A 1 81 ? -6.632 10.930 11.279 1.00 69.19 81 ALA A N 1
ATOM 628 C CA . ALA A 1 81 ? -5.895 10.286 10.202 1.00 69.19 81 ALA A CA 1
ATOM 629 C C . ALA A 1 81 ? -4.695 9.480 10.729 1.00 69.19 81 ALA A C 1
ATOM 631 O O . ALA A 1 81 ? -4.034 9.893 11.683 1.00 69.19 81 ALA A O 1
ATOM 632 N N . VAL A 1 82 ? -4.384 8.367 10.064 1.00 80.31 82 VAL A N 1
ATOM 633 C CA . VAL A 1 82 ? -3.155 7.578 10.248 1.00 80.31 82 VAL A CA 1
ATOM 634 C C . VAL A 1 82 ? -2.392 7.549 8.925 1.00 80.31 82 VAL A C 1
ATOM 636 O O . VAL A 1 82 ? -3.006 7.477 7.861 1.00 80.31 82 VAL A O 1
ATOM 639 N N . ALA A 1 83 ? -1.060 7.607 8.976 1.00 79.38 83 ALA A N 1
ATOM 640 C CA . ALA A 1 83 ? -0.204 7.488 7.799 1.00 79.38 83 ALA A CA 1
ATOM 641 C C . ALA A 1 83 ? 0.704 6.258 7.909 1.00 79.38 83 ALA A C 1
ATOM 643 O O . ALA A 1 83 ? 1.462 6.123 8.870 1.00 79.38 83 ALA A O 1
ATOM 644 N N . ILE A 1 84 ? 0.661 5.389 6.902 1.00 77.06 84 ILE A N 1
ATOM 645 C CA . ILE A 1 84 ? 1.603 4.285 6.729 1.00 77.06 84 ILE A CA 1
ATOM 646 C C . ILE A 1 84 ? 2.673 4.746 5.744 1.00 77.06 84 ILE A C 1
ATOM 648 O O . ILE A 1 84 ? 2.396 5.059 4.583 1.00 77.06 84 ILE A O 1
ATOM 652 N N . LEU A 1 85 ? 3.912 4.823 6.221 1.00 77.19 85 LEU A N 1
ATOM 653 C CA . LEU A 1 85 ? 5.030 5.304 5.420 1.00 77.19 85 LEU A CA 1
ATOM 654 C C . LEU A 1 85 ? 5.551 4.193 4.505 1.00 77.19 85 LEU A C 1
ATOM 656 O O . LEU A 1 85 ? 5.929 3.119 4.966 1.00 77.19 85 LEU A O 1
ATOM 660 N N . CYS A 1 86 ? 5.629 4.487 3.207 1.00 75.81 86 CYS A N 1
ATOM 661 C CA . CYS A 1 86 ? 6.398 3.702 2.248 1.00 75.81 86 CYS A CA 1
ATOM 662 C C . CYS A 1 86 ? 7.586 4.530 1.768 1.00 75.81 86 CYS A C 1
ATOM 664 O O . CYS A 1 86 ? 7.418 5.581 1.152 1.00 75.81 86 CYS A O 1
ATOM 666 N N . TYR A 1 87 ? 8.798 4.042 2.017 1.00 69.06 87 TYR A N 1
ATOM 667 C CA . TYR A 1 87 ? 10.016 4.637 1.475 1.00 69.06 87 TYR A CA 1
ATOM 668 C C . TYR A 1 87 ? 10.251 4.106 0.059 1.00 69.06 87 TYR A C 1
ATOM 670 O O . TYR A 1 87 ? 11.115 3.258 -0.160 1.00 69.06 87 TYR A O 1
ATOM 678 N N . VAL A 1 88 ? 9.473 4.601 -0.910 1.00 61.66 88 VAL A N 1
ATOM 679 C CA . VAL A 1 88 ? 9.549 4.180 -2.325 1.00 61.66 88 VAL A CA 1
ATOM 680 C C . VAL A 1 88 ? 10.975 4.297 -2.872 1.00 61.66 88 VAL A C 1
ATOM 682 O O . VAL A 1 88 ? 11.400 3.464 -3.661 1.00 61.66 88 VAL A O 1
ATOM 685 N N . TRP A 1 89 ? 11.755 5.278 -2.411 1.00 57.03 89 TRP A N 1
ATOM 686 C CA . TRP A 1 89 ? 13.156 5.440 -2.808 1.00 57.03 89 TRP A CA 1
ATOM 687 C C . TRP A 1 89 ? 14.032 4.227 -2.443 1.00 57.03 89 TRP A C 1
ATOM 689 O O . TRP A 1 89 ? 14.727 3.710 -3.311 1.00 57.03 89 TRP A O 1
ATOM 699 N N . LEU A 1 90 ? 13.897 3.686 -1.226 1.00 56.62 90 LEU A N 1
ATOM 700 C CA . LEU A 1 90 ? 14.639 2.501 -0.765 1.00 56.62 90 LEU A CA 1
ATOM 701 C C . LEU A 1 90 ? 14.247 1.227 -1.540 1.00 56.62 90 LEU A C 1
ATOM 703 O O . LEU A 1 90 ? 15.029 0.291 -1.689 1.00 56.62 90 LEU A O 1
ATOM 707 N N . ILE A 1 91 ? 13.000 1.181 -2.019 1.00 55.81 91 ILE A N 1
ATOM 708 C CA . ILE A 1 91 ? 12.476 0.085 -2.842 1.00 55.81 91 ILE A CA 1
ATOM 709 C C . ILE A 1 91 ? 13.078 0.152 -4.253 1.00 55.81 91 ILE A C 1
ATOM 711 O O . ILE A 1 91 ? 13.428 -0.875 -4.826 1.00 55.81 91 ILE A O 1
ATOM 715 N N . MET A 1 92 ? 13.243 1.360 -4.795 1.00 54.12 92 MET A N 1
ATOM 716 C CA . MET A 1 92 ? 13.740 1.591 -6.154 1.00 54.12 92 MET A CA 1
ATOM 717 C C . MET A 1 92 ? 15.268 1.513 -6.276 1.00 54.12 92 MET A C 1
ATOM 719 O O . MET A 1 92 ? 15.751 1.162 -7.351 1.00 54.12 92 MET A O 1
ATOM 723 N N . GLU A 1 93 ? 16.034 1.746 -5.201 1.00 52.47 93 GLU A N 1
ATOM 724 C CA . GLU A 1 93 ? 17.477 1.432 -5.164 1.00 52.47 93 GLU A CA 1
ATOM 725 C C . GLU A 1 93 ? 17.750 -0.047 -5.479 1.00 52.47 93 GLU A C 1
ATOM 727 O O . GLU A 1 93 ? 18.771 -0.374 -6.072 1.00 52.47 93 GLU A O 1
ATOM 732 N N . ARG A 1 94 ? 16.813 -0.948 -5.155 1.00 51.88 94 ARG A N 1
ATOM 733 C CA . ARG A 1 94 ? 16.911 -2.376 -5.501 1.00 51.88 94 ARG A CA 1
ATOM 734 C C . ARG A 1 94 ? 16.499 -2.705 -6.937 1.00 51.88 94 ARG A C 1
ATOM 736 O O . ARG A 1 94 ? 16.801 -3.795 -7.400 1.00 51.88 94 ARG A O 1
ATOM 743 N N . VAL A 1 95 ? 15.804 -1.795 -7.622 1.00 47.44 95 VAL A N 1
ATOM 744 C CA . VAL A 1 95 ? 15.351 -1.968 -9.016 1.00 47.44 95 VAL A CA 1
ATOM 745 C C . VAL A 1 95 ? 16.388 -1.441 -10.005 1.00 47.44 95 VAL A C 1
ATOM 747 O O . VAL A 1 95 ? 16.552 -2.016 -11.069 1.00 47.44 95 VAL A O 1
ATOM 750 N N . ALA A 1 96 ? 17.095 -0.359 -9.668 1.00 42.75 96 ALA A N 1
ATOM 751 C CA . ALA A 1 96 ? 18.097 0.250 -10.548 1.00 42.75 96 ALA A CA 1
ATOM 752 C C . ALA A 1 96 ? 19.467 -0.464 -10.538 1.00 42.75 9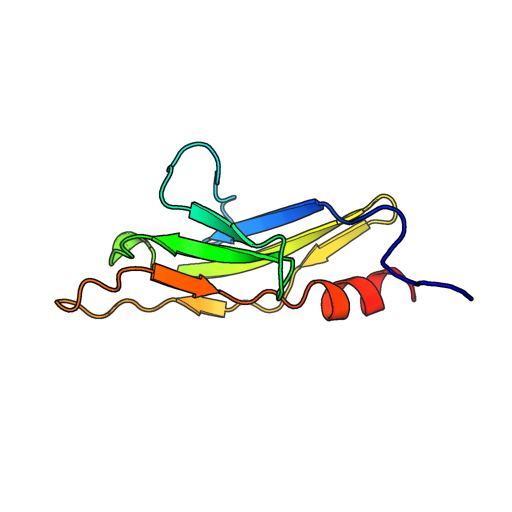6 ALA A C 1
ATOM 754 O O . ALA A 1 96 ? 20.359 -0.068 -11.283 1.00 42.75 96 ALA A O 1
ATOM 755 N N . VAL A 1 97 ? 19.646 -1.472 -9.677 1.00 42.84 97 VAL A N 1
ATOM 756 C CA . VAL A 1 97 ? 20.906 -2.222 -9.492 1.00 42.84 97 VAL A CA 1
ATOM 757 C C . VAL A 1 97 ? 20.773 -3.685 -9.966 1.00 42.84 97 VAL A C 1
ATOM 759 O O . VAL A 1 97 ? 21.698 -4.471 -9.785 1.00 42.84 97 VAL A O 1
ATOM 762 N N . ALA A 1 98 ? 19.642 -4.057 -10.577 1.00 42.44 98 ALA A N 1
ATOM 763 C CA . ALA A 1 98 ? 19.392 -5.390 -11.134 1.00 42.44 98 ALA A CA 1
ATOM 764 C C . ALA A 1 98 ? 19.465 -5.393 -12.666 1.00 42.44 98 ALA A C 1
ATOM 766 O O . ALA A 1 98 ? 19.008 -4.398 -13.276 1.00 42.44 98 ALA A O 1
#

Organism: Ancylostoma caninum (NCBI:txid29170)

pLDDT: mean 74.58, std 16.2, range [35.06, 94.19]

Sequence (98 aa):
MIHVRGDPRPKVLWLRDLIPIDIRAEGRYSVSTMGNPGALMIQQAREDDQGKYECVARNSFGVVHSKAAHLYVKGAAQFSAVAILCYVWLIMERVAVA

Radius of gyration: 14.46 Å; chains: 1; bounding box: 37×25×38 Å

InterPro domains:
  IPR007110 Immunoglobulin-like domain [PS50835] (1-60)
  IPR013098 Immunoglobulin I-set [PF07679] (2-68)
  IPR013783 Immunoglobulin-like fold [G3DSA:2.60.40.10] (2-80)
  IPR036179 Immunoglobulin-like domain superfamily [SSF48726] (3-76)

Foldseek 3Di:
DDDPCPVVNWDKWKDFQNHTDPQPPPVQWDADCPPQGGKIKGAQDDQVNWGWMWMWTDDPQGIFIDPIDTDGDDDDPRPRMDIDGDNVVVRCVVRVVD